Protein AF-A0A2D4MNR5-F1 (afdb_monomer_lite)

pLDDT: mean 88.51, std 15.26, range [36.84, 98.12]

Foldseek 3Di:
DVVVVCVVPDDALLRQCVVCLPDLVSLLVSLLVLLVVLVVVPDDLVVVLVSLVSLLSSCVNVLLDPSSLLSSLSSLCSSQVRCVVVVHDCVSCVDPSNVVSLVSSCVSCVPPVSSVVSSVD

Secondary structure (DSSP, 8-state):
--HHHHTTT---HHHHHHH-TT-HHHHHHHHHHHHHHHHHT-S-HHHHHTTHHHHHHHHHHTTT-HHHHHHHHHHHHHHHHHHHHTT---GGGG-HHHHHHHHHHHHH-TT-HHHHHHHT-

Organism: NCBI:txid129469

Structure (mmCIF, N/CA/C/O backbone):
data_AF-A0A2D4MNR5-F1
#
_entry.id   AF-A0A2D4MNR5-F1
#
loop_
_atom_site.group_PDB
_atom_site.id
_atom_site.type_symbol
_atom_site.label_atom_id
_atom_site.label_alt_id
_atom_site.label_comp_id
_atom_site.label_asym_id
_atom_site.label_entity_id
_atom_site.label_seq_id
_atom_site.pdbx_PDB_ins_code
_atom_site.Cartn_x
_atom_site.Cartn_y
_atom_site.Cartn_z
_atom_site.occupancy
_atom_site.B_iso_or_equiv
_atom_site.auth_seq_id
_atom_site.auth_comp_id
_atom_site.auth_asym_id
_atom_site.auth_atom_id
_atom_site.pdbx_PDB_model_num
ATOM 1 N N . TRP A 1 1 ? 22.870 -0.134 3.139 1.00 43.19 1 TRP A N 1
ATOM 2 C CA . TRP A 1 1 ? 23.512 0.394 4.373 1.00 43.19 1 TRP A CA 1
ATOM 3 C C . TRP A 1 1 ? 23.322 1.901 4.576 1.00 43.19 1 TRP A C 1
ATOM 5 O O . TRP A 1 1 ? 23.216 2.307 5.727 1.00 43.19 1 TRP A O 1
ATOM 15 N N . MET A 1 2 ? 23.208 2.724 3.522 1.00 36.84 2 MET A N 1
ATOM 16 C CA . MET A 1 2 ? 22.883 4.159 3.653 1.00 36.84 2 MET A CA 1
ATOM 17 C C . MET A 1 2 ? 21.425 4.421 4.080 1.00 36.84 2 MET A C 1
ATOM 19 O O . MET A 1 2 ? 21.200 5.260 4.944 1.00 36.84 2 MET A O 1
ATOM 23 N N . ALA A 1 3 ? 20.461 3.618 3.612 1.00 40.91 3 ALA A N 1
ATOM 24 C CA . ALA A 1 3 ? 19.043 3.750 3.983 1.00 40.91 3 ALA A CA 1
ATOM 25 C C . ALA A 1 3 ? 18.764 3.595 5.496 1.00 40.91 3 ALA A C 1
ATOM 27 O O . ALA A 1 3 ? 17.896 4.257 6.053 1.00 40.91 3 ALA A O 1
ATOM 28 N N . ARG A 1 4 ? 19.563 2.782 6.208 1.00 43.16 4 ARG A N 1
ATOM 29 C CA . ARG A 1 4 ? 19.383 2.527 7.652 1.00 43.16 4 ARG A CA 1
ATOM 30 C C . ARG A 1 4 ? 19.753 3.708 8.556 1.00 43.16 4 ARG A C 1
ATOM 32 O O . ARG A 1 4 ? 19.272 3.757 9.681 1.00 43.16 4 ARG A O 1
ATOM 39 N N . LYS A 1 5 ? 20.620 4.626 8.106 1.00 37.56 5 LYS A N 1
ATOM 40 C CA . LYS A 1 5 ? 21.040 5.802 8.898 1.00 37.56 5 LYS A CA 1
ATOM 41 C C . LYS A 1 5 ? 20.166 7.034 8.659 1.00 37.56 5 LYS A C 1
ATOM 43 O O . LYS A 1 5 ? 20.125 7.904 9.519 1.00 37.56 5 LYS A O 1
ATOM 48 N N . VAL A 1 6 ? 19.464 7.093 7.529 1.00 42.75 6 VAL A N 1
ATOM 49 C CA . VAL A 1 6 ? 18.604 8.231 7.166 1.00 42.75 6 VAL A CA 1
ATOM 50 C C . VAL A 1 6 ? 17.245 8.160 7.880 1.00 42.75 6 VAL A C 1
ATOM 52 O O . VAL A 1 6 ? 16.668 9.193 8.198 1.00 42.75 6 VAL A O 1
ATOM 55 N N . ALA A 1 7 ? 16.807 6.964 8.288 1.00 42.81 7 ALA A N 1
ATOM 56 C CA . ALA A 1 7 ? 15.581 6.749 9.066 1.00 42.81 7 ALA A CA 1
ATOM 57 C C . ALA A 1 7 ? 15.568 7.388 10.476 1.00 42.81 7 ALA A C 1
ATOM 59 O O . ALA A 1 7 ? 14.544 7.348 11.146 1.00 42.81 7 ALA A O 1
ATOM 60 N N . PHE A 1 8 ? 16.685 7.956 10.955 1.00 42.38 8 PHE A N 1
ATOM 61 C CA . PHE A 1 8 ? 16.739 8.649 12.253 1.00 42.38 8 PHE A CA 1
ATOM 62 C C . PHE A 1 8 ? 16.410 10.151 12.157 1.00 42.38 8 PHE A C 1
ATOM 64 O O . PHE A 1 8 ? 16.259 10.801 13.187 1.00 42.38 8 PHE A O 1
ATOM 71 N N . TYR A 1 9 ? 16.307 10.702 10.940 1.00 40.09 9 TYR A N 1
ATOM 72 C CA . TYR A 1 9 ? 16.042 12.128 10.696 1.00 40.09 9 TYR A CA 1
ATOM 73 C C . TYR A 1 9 ? 14.762 12.404 9.894 1.00 40.09 9 TYR A C 1
ATOM 75 O O . TYR A 1 9 ? 14.431 13.568 9.696 1.00 40.09 9 TYR A O 1
ATOM 83 N N . PHE A 1 10 ? 14.028 11.367 9.484 1.00 41.19 10 PHE A N 1
ATOM 84 C CA . PHE A 1 10 ? 12.710 11.506 8.868 1.00 41.19 10 PHE A CA 1
ATOM 85 C C . PHE A 1 10 ? 11.627 11.052 9.855 1.00 41.19 10 PHE A C 1
ATOM 87 O O . PHE A 1 10 ? 11.581 9.893 10.268 1.00 41.19 10 PHE A O 1
ATOM 94 N N . GLU A 1 11 ? 10.820 12.019 10.299 1.00 61.16 11 GLU A N 1
ATOM 95 C CA . GLU A 1 11 ? 9.366 12.072 10.074 1.00 61.16 11 GLU A CA 1
ATOM 96 C C . GLU A 1 11 ? 8.782 10.798 9.394 1.00 61.16 11 GLU A C 1
ATOM 98 O O . GLU A 1 11 ? 9.357 10.269 8.451 1.00 61.16 11 GLU A O 1
ATOM 103 N N . SER A 1 12 ? 7.688 10.262 9.951 1.00 86.25 12 SER A N 1
ATOM 104 C CA . SER A 1 12 ? 6.976 8.988 9.697 1.00 86.25 12 SER A CA 1
ATOM 105 C C . SER A 1 12 ? 7.132 8.305 8.309 1.00 86.25 12 SER A C 1
ATOM 107 O O . SER A 1 12 ? 7.370 8.962 7.306 1.00 86.25 12 SER A O 1
ATOM 109 N N . PRO A 1 13 ? 6.897 6.977 8.165 1.00 88.06 13 PRO A N 1
ATOM 110 C CA . PRO A 1 13 ? 7.000 6.289 6.861 1.00 88.06 13 PRO A CA 1
ATOM 111 C C . PRO A 1 13 ? 6.224 6.958 5.711 1.00 88.06 13 PRO A C 1
ATOM 113 O O . PRO A 1 13 ? 6.667 6.914 4.564 1.00 88.06 13 PRO A O 1
ATOM 116 N N . ALA A 1 14 ? 5.102 7.608 6.038 1.00 89.94 14 ALA A N 1
ATOM 117 C CA . ALA A 1 14 ? 4.333 8.434 5.115 1.00 89.94 14 ALA A CA 1
ATOM 118 C C . ALA A 1 14 ? 5.108 9.689 4.664 1.00 89.94 14 ALA A C 1
ATOM 120 O O . ALA A 1 14 ? 5.206 9.971 3.475 1.00 89.94 14 ALA A O 1
ATOM 121 N N . GLU A 1 15 ? 5.709 10.433 5.591 1.00 90.81 15 GLU A N 1
ATOM 122 C CA . GLU A 1 15 ? 6.533 11.608 5.274 1.00 90.81 15 GLU A CA 1
ATOM 123 C C . GLU A 1 15 ? 7.786 11.225 4.474 1.00 90.81 15 GLU A C 1
ATOM 125 O O . GLU A 1 15 ? 8.160 11.927 3.530 1.00 90.81 15 GLU A O 1
ATOM 130 N N . PHE A 1 16 ? 8.388 10.068 4.770 1.00 91.19 16 PHE A N 1
ATOM 131 C CA . PHE A 1 16 ? 9.503 9.544 3.981 1.00 91.19 16 PHE A CA 1
ATOM 132 C C . PHE A 1 16 ? 9.099 9.259 2.526 1.00 91.19 16 PHE A C 1
ATOM 134 O O . PHE A 1 16 ? 9.770 9.739 1.616 1.00 91.19 16 PHE A O 1
ATOM 141 N N . MET A 1 17 ? 7.993 8.544 2.277 1.00 93.69 17 MET A N 1
ATOM 142 C CA . MET A 1 17 ? 7.576 8.254 0.895 1.00 93.69 17 MET A CA 1
ATOM 143 C C . MET A 1 17 ? 7.206 9.524 0.119 1.00 93.69 17 MET A C 1
ATOM 145 O O . MET A 1 17 ? 7.610 9.671 -1.033 1.00 93.69 17 MET A O 1
ATOM 149 N N . MET A 1 18 ? 6.532 10.483 0.766 1.00 92.31 18 MET A N 1
ATOM 150 C CA . MET A 1 18 ? 6.169 11.767 0.151 1.00 92.31 18 MET A CA 1
ATOM 151 C C . MET A 1 18 ? 7.394 12.628 -0.186 1.00 92.31 18 MET A C 1
ATOM 153 O O . MET A 1 18 ? 7.355 13.422 -1.122 1.00 92.31 18 MET A O 1
ATOM 157 N N . SER A 1 19 ? 8.502 12.456 0.540 1.00 94.75 19 SER A N 1
ATOM 158 C CA . SER A 1 19 ? 9.761 13.165 0.271 1.00 94.75 19 SER A CA 1
ATOM 159 C C . SER A 1 19 ? 10.542 12.587 -0.915 1.00 94.75 19 SER A C 1
ATOM 161 O O . SER A 1 19 ? 11.383 13.279 -1.491 1.00 94.75 19 SER A O 1
ATOM 163 N N . TYR A 1 20 ? 10.281 11.331 -1.289 1.00 94.69 20 TYR A N 1
ATOM 164 C CA . TYR A 1 20 ? 11.021 10.604 -2.324 1.00 94.69 20 TYR A CA 1
ATOM 165 C C . TYR A 1 20 ? 10.096 9.937 -3.359 1.00 94.69 20 TYR A C 1
ATOM 167 O O . TYR A 1 20 ? 10.244 8.740 -3.621 1.00 94.69 20 TYR A O 1
ATOM 175 N N . PRO A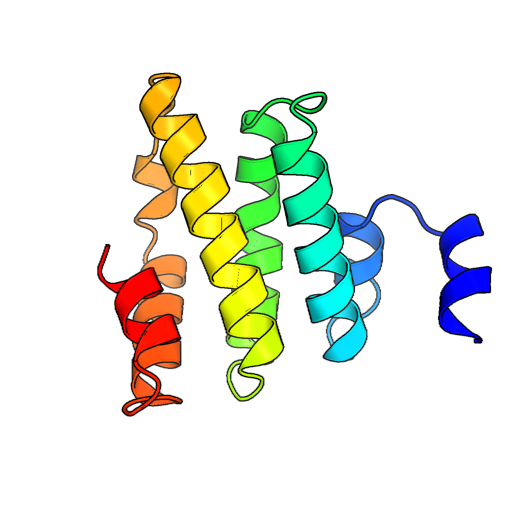 1 21 ? 9.168 10.681 -3.994 1.00 95.75 21 PRO A N 1
ATOM 176 C CA . PRO A 1 21 ? 8.142 10.101 -4.865 1.00 95.75 21 PRO A CA 1
ATOM 177 C C . PRO A 1 21 ? 8.722 9.408 -6.104 1.00 95.75 21 PRO A C 1
ATOM 179 O O . PRO A 1 21 ? 8.098 8.510 -6.650 1.00 95.75 21 PRO A O 1
ATOM 182 N N . GLU A 1 22 ? 9.916 9.801 -6.554 1.00 97.12 22 GLU A N 1
ATOM 183 C CA . GLU A 1 22 ? 10.591 9.207 -7.721 1.00 97.12 22 GLU A CA 1
ATOM 184 C C . GLU A 1 22 ? 11.369 7.923 -7.402 1.00 97.12 22 GLU A C 1
ATOM 186 O O . GLU A 1 22 ? 11.879 7.274 -8.310 1.00 97.12 22 GLU A O 1
ATOM 191 N N . VAL A 1 23 ? 11.530 7.572 -6.124 1.00 96.75 23 VAL A N 1
ATOM 192 C CA . VAL A 1 23 ? 12.378 6.448 -5.715 1.00 96.75 23 VAL A CA 1
ATOM 193 C C . VAL A 1 23 ? 11.493 5.253 -5.387 1.00 96.75 23 VAL A C 1
ATOM 195 O O . VAL A 1 23 ? 10.948 5.181 -4.289 1.00 96.75 23 VAL A O 1
ATOM 198 N N . GLU A 1 24 ? 11.388 4.311 -6.322 1.00 96.88 24 GLU A N 1
ATOM 199 C CA . GLU A 1 24 ? 10.601 3.074 -6.188 1.00 96.88 24 GLU A CA 1
ATOM 200 C C . GLU A 1 24 ? 10.875 2.348 -4.857 1.00 96.88 24 GLU A C 1
ATOM 202 O O . GLU A 1 24 ? 9.963 2.161 -4.055 1.00 96.88 24 GLU A O 1
ATOM 207 N N . GLU A 1 25 ? 12.147 2.055 -4.548 1.00 95.62 25 GLU A N 1
ATOM 208 C CA . GLU A 1 25 ? 12.544 1.379 -3.297 1.00 95.62 25 GLU A CA 1
ATOM 209 C C . GLU A 1 25 ? 12.087 2.158 -2.047 1.00 95.62 25 GLU A C 1
ATOM 211 O O . GLU A 1 25 ? 11.767 1.566 -1.014 1.00 95.62 25 GLU A O 1
ATOM 216 N N . ALA A 1 26 ? 12.033 3.494 -2.116 1.00 95.56 26 ALA A N 1
ATOM 217 C CA . ALA A 1 26 ? 11.542 4.308 -1.008 1.00 95.56 26 ALA A CA 1
ATOM 218 C C . ALA A 1 26 ? 10.027 4.154 -0.827 1.00 95.56 26 ALA A C 1
ATOM 220 O O . ALA A 1 26 ? 9.569 4.083 0.313 1.00 95.56 26 ALA A O 1
ATOM 221 N N . GLN A 1 27 ? 9.269 4.067 -1.925 1.00 97.56 27 GLN A N 1
ATOM 222 C CA . GLN A 1 27 ? 7.826 3.825 -1.887 1.00 97.56 27 GLN A CA 1
ATOM 223 C C . GLN A 1 27 ? 7.528 2.436 -1.317 1.00 97.56 27 GLN A C 1
ATOM 225 O O . GLN A 1 27 ? 6.836 2.330 -0.304 1.00 97.56 27 GLN A O 1
ATOM 230 N N . GLU A 1 28 ? 8.125 1.390 -1.894 1.00 97.81 28 GLU A N 1
ATOM 231 C CA . GLU A 1 28 ? 7.958 -0.004 -1.467 1.00 97.81 28 GLU A CA 1
ATOM 232 C C . GLU A 1 28 ? 8.239 -0.162 0.037 1.00 97.81 28 GLU A C 1
ATOM 234 O O . GLU A 1 28 ? 7.375 -0.591 0.808 1.00 97.81 28 GLU A O 1
ATOM 239 N N . LYS A 1 29 ? 9.425 0.263 0.495 1.00 96.56 29 LYS A N 1
ATOM 240 C CA . LYS A 1 29 ? 9.854 0.087 1.892 1.00 96.56 29 LYS A CA 1
ATOM 241 C C . LYS A 1 29 ? 9.012 0.897 2.874 1.00 96.56 29 LYS A C 1
ATOM 243 O O . LYS A 1 29 ? 8.790 0.455 4.007 1.00 96.56 29 LYS A O 1
ATOM 248 N N . SER A 1 30 ? 8.520 2.065 2.466 1.00 96.56 30 SER A N 1
ATOM 249 C CA . SER A 1 30 ? 7.569 2.827 3.274 1.00 96.56 30 SER A CA 1
ATOM 250 C C . SER A 1 30 ? 6.226 2.120 3.392 1.00 96.56 30 SER A C 1
ATOM 252 O O . SER A 1 30 ? 5.711 2.002 4.506 1.00 96.56 30 SER A O 1
ATOM 254 N N . ILE A 1 31 ? 5.682 1.598 2.291 1.00 98.00 31 ILE A N 1
ATOM 255 C CA . ILE A 1 31 ? 4.406 0.875 2.286 1.00 98.00 31 ILE A CA 1
ATOM 256 C C . ILE A 1 31 ? 4.509 -0.415 3.119 1.00 98.00 31 ILE A C 1
ATOM 258 O O . ILE A 1 31 ? 3.633 -0.687 3.943 1.00 98.00 31 ILE A O 1
ATOM 262 N N . GLU A 1 32 ? 5.605 -1.173 3.020 1.00 97.62 32 GLU A N 1
ATOM 263 C CA . GLU A 1 32 ? 5.876 -2.328 3.896 1.00 97.62 32 GLU A CA 1
ATOM 264 C C . GLU A 1 32 ? 5.902 -1.936 5.383 1.00 97.62 32 GLU A C 1
ATOM 266 O O . GLU A 1 32 ? 5.379 -2.647 6.259 1.00 97.62 32 GLU A O 1
ATOM 271 N N . ARG A 1 33 ? 6.490 -0.775 5.701 1.00 95.94 33 ARG A N 1
ATOM 272 C CA . ARG A 1 33 ? 6.517 -0.278 7.078 1.00 95.94 33 ARG A CA 1
ATOM 273 C C . ARG A 1 33 ? 5.130 0.156 7.547 1.00 95.94 33 ARG A C 1
ATOM 275 O O . ARG A 1 33 ? 4.790 -0.123 8.699 1.00 95.94 33 ARG A O 1
ATOM 282 N N . LEU A 1 34 ? 4.322 0.776 6.687 1.00 96.31 34 LEU A N 1
ATOM 283 C CA . LEU A 1 34 ? 2.921 1.101 6.971 1.00 96.31 34 LEU A CA 1
ATOM 284 C C . LEU A 1 34 ? 2.090 -0.168 7.212 1.00 96.31 34 LEU A C 1
ATOM 286 O O . LEU A 1 34 ? 1.375 -0.230 8.211 1.00 96.31 34 LEU A O 1
ATOM 290 N N . ASN A 1 35 ? 2.260 -1.211 6.393 1.00 97.00 35 ASN A N 1
ATOM 291 C CA . ASN A 1 35 ? 1.657 -2.534 6.603 1.00 97.00 35 ASN A CA 1
ATOM 292 C C . ASN A 1 35 ? 1.998 -3.102 7.986 1.00 97.00 35 ASN A C 1
ATOM 294 O O . ASN A 1 35 ? 1.123 -3.541 8.737 1.00 97.00 35 ASN A O 1
ATOM 298 N N . SER A 1 36 ? 3.279 -3.046 8.356 1.00 95.88 36 SER A N 1
ATOM 299 C CA . SER A 1 36 ? 3.735 -3.489 9.675 1.00 95.88 36 SER A CA 1
ATOM 300 C C . SER A 1 36 ? 3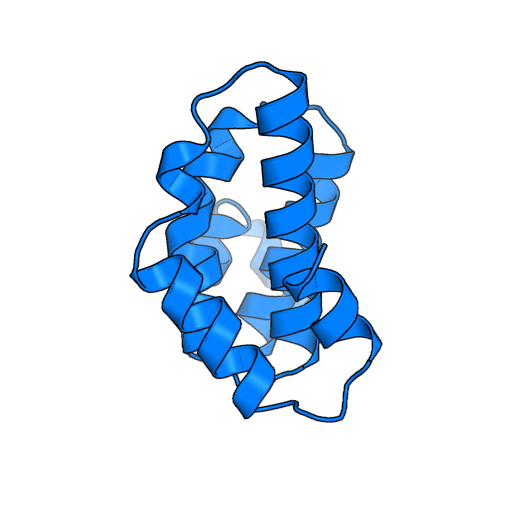.050 -2.706 10.800 1.00 95.88 36 SER A C 1
ATOM 302 O O . SER A 1 36 ? 2.535 -3.307 11.740 1.00 95.88 36 SER A O 1
ATOM 304 N N . LEU A 1 37 ? 2.984 -1.374 10.691 1.00 94.62 37 LEU A N 1
ATOM 305 C CA . LEU A 1 37 ? 2.335 -0.511 11.683 1.00 94.62 37 LEU A CA 1
ATOM 306 C C . LEU A 1 37 ? 0.825 -0.765 11.797 1.00 94.62 37 LEU A C 1
ATOM 308 O O . LEU A 1 37 ? 0.287 -0.755 12.907 1.00 94.62 37 LEU A O 1
ATOM 312 N N . LEU A 1 38 ? 0.145 -1.021 10.677 1.00 95.31 38 LEU A N 1
ATOM 313 C CA . LEU A 1 38 ? -1.269 -1.393 10.660 1.00 95.31 38 LEU A CA 1
ATOM 314 C C . LEU A 1 38 ? -1.490 -2.708 11.420 1.00 95.31 38 LEU A C 1
ATOM 316 O O . LEU A 1 38 ? -2.430 -2.831 12.210 1.00 95.31 38 LEU A O 1
ATOM 320 N N . ASN A 1 39 ? -0.589 -3.673 11.224 1.00 94.44 39 ASN A N 1
ATOM 321 C CA . ASN A 1 39 ? -0.637 -4.979 11.875 1.00 94.44 39 ASN A CA 1
ATOM 322 C C . ASN A 1 39 ? -0.277 -4.944 13.361 1.00 94.44 39 ASN A C 1
ATOM 324 O O . ASN A 1 39 ? -0.857 -5.708 14.131 1.00 94.44 39 ASN A O 1
ATOM 328 N N . GLU A 1 40 ? 0.580 -4.016 13.793 1.00 94.31 40 GLU A N 1
ATOM 329 C CA . GLU A 1 40 ? 0.836 -3.767 15.216 1.00 94.31 40 GLU A CA 1
ATOM 330 C C . GLU A 1 40 ? -0.426 -3.304 15.973 1.00 94.31 40 GLU A C 1
ATOM 332 O O . GLU A 1 40 ? -0.489 -3.446 17.194 1.00 94.31 40 GLU A O 1
ATOM 337 N N . GLY A 1 41 ? -1.424 -2.734 15.283 1.00 89.00 41 GLY A N 1
ATOM 338 C CA . GLY A 1 41 ? -2.723 -2.366 15.862 1.00 89.00 41 GLY A CA 1
ATOM 339 C C . GLY A 1 41 ? -2.687 -1.215 16.875 1.00 89.00 41 GLY A C 1
ATOM 340 O O . GLY A 1 41 ? -3.699 -0.925 17.509 1.00 89.00 41 GLY A O 1
ATOM 341 N N . LYS A 1 42 ? -1.537 -0.550 17.036 1.00 88.62 42 LYS A N 1
ATOM 342 C CA . LYS A 1 42 ? -1.354 0.591 17.953 1.00 88.62 42 LYS A CA 1
ATOM 343 C C . LYS A 1 42 ? -1.889 1.904 17.384 1.00 88.62 42 LYS A C 1
ATOM 345 O O . LYS A 1 42 ? -2.214 2.812 18.142 1.00 88.62 42 LYS A O 1
ATOM 350 N N . ILE A 1 43 ? -1.945 2.009 16.058 1.00 89.06 43 ILE A N 1
ATOM 351 C CA . ILE A 1 43 ? -2.445 3.175 15.330 1.00 89.06 43 ILE A CA 1
ATOM 352 C C . ILE A 1 43 ? -3.842 2.834 14.807 1.00 89.06 43 ILE A C 1
ATOM 354 O O . ILE A 1 43 ? -4.062 1.761 14.246 1.00 89.06 43 ILE A O 1
ATOM 358 N N . GLY A 1 44 ? -4.803 3.737 15.004 1.00 90.44 44 GLY A N 1
ATOM 359 C CA . GLY A 1 44 ? -6.176 3.527 14.548 1.00 90.44 44 GLY A CA 1
ATOM 360 C C . GLY A 1 44 ? -6.281 3.513 13.021 1.00 90.44 44 GLY A C 1
ATOM 361 O O . GLY A 1 44 ? -5.651 4.327 12.351 1.00 90.44 44 GLY A O 1
ATOM 362 N N . VAL A 1 45 ? -7.144 2.648 12.474 1.00 93.44 45 VAL A N 1
ATOM 363 C CA . VAL A 1 45 ? -7.354 2.506 11.015 1.00 93.44 45 VAL A CA 1
ATOM 364 C C . VAL A 1 45 ? -7.722 3.831 10.334 1.00 93.44 45 VAL A C 1
ATOM 366 O O . VAL A 1 45 ? -7.342 4.061 9.194 1.00 93.44 45 VAL A O 1
ATOM 369 N N . LYS A 1 46 ? -8.376 4.755 11.055 1.00 91.56 46 LYS A N 1
ATOM 370 C CA . LYS A 1 46 ? -8.690 6.099 10.550 1.00 91.56 46 LYS A CA 1
ATOM 371 C C . LYS A 1 46 ? -7.455 6.867 10.089 1.00 91.56 46 LYS A C 1
ATOM 373 O O . LYS A 1 46 ? -7.557 7.593 9.116 1.00 91.56 46 LYS A O 1
ATOM 378 N N . VAL A 1 47 ? -6.306 6.714 10.749 1.00 91.06 47 VAL A N 1
ATOM 379 C CA . VAL A 1 47 ? -5.061 7.367 10.312 1.00 91.06 47 VAL A CA 1
ATOM 380 C C . VAL A 1 47 ? -4.635 6.817 8.955 1.00 91.06 47 VAL A C 1
ATOM 382 O O . VAL A 1 47 ? -4.315 7.587 8.064 1.00 91.06 47 VAL A O 1
ATOM 385 N N . PHE A 1 48 ? -4.717 5.500 8.771 1.00 92.94 48 PHE A N 1
ATOM 386 C CA . PHE A 1 48 ? -4.350 4.856 7.514 1.00 92.94 48 PHE A CA 1
ATOM 387 C C . PHE A 1 48 ? -5.301 5.182 6.362 1.00 92.94 48 PHE A C 1
ATOM 389 O O . PHE A 1 48 ? -4.842 5.265 5.232 1.00 92.94 48 PHE A O 1
ATOM 396 N N . LEU A 1 49 ? -6.587 5.437 6.631 1.00 91.38 49 LEU A N 1
ATOM 397 C CA . LEU A 1 49 ? -7.508 5.929 5.598 1.00 91.38 49 LEU A CA 1
ATOM 398 C C . LEU A 1 49 ? -7.027 7.255 4.981 1.00 91.38 49 LEU A C 1
ATOM 400 O O . LEU A 1 49 ? -7.172 7.441 3.784 1.00 91.38 49 LEU A O 1
ATOM 404 N N . HIS A 1 50 ? -6.386 8.139 5.759 1.00 89.12 50 HIS A N 1
ATOM 405 C CA . HIS A 1 50 ? -5.800 9.383 5.229 1.00 89.12 50 HIS A CA 1
ATOM 406 C C . HIS A 1 50 ? -4.494 9.155 4.452 1.00 89.12 50 HIS A C 1
ATOM 408 O O . HIS A 1 50 ? -3.998 10.072 3.809 1.00 89.12 50 HIS A O 1
ATOM 414 N N . LEU A 1 51 ? -3.909 7.958 4.544 1.00 90.69 51 LEU A N 1
ATOM 415 C CA . LEU A 1 51 ? -2.691 7.582 3.827 1.00 90.69 51 LEU A CA 1
ATOM 416 C C . LEU A 1 51 ? -2.992 6.831 2.528 1.00 90.69 51 LEU A C 1
ATOM 418 O O . LEU A 1 51 ? -2.061 6.402 1.859 1.00 90.69 51 LEU A O 1
ATOM 422 N N . MET A 1 52 ? -4.262 6.647 2.167 1.00 90.94 52 MET A N 1
ATOM 423 C CA . MET A 1 52 ? -4.612 5.933 0.944 1.00 90.94 52 MET A CA 1
ATOM 424 C C . MET A 1 52 ? -4.193 6.685 -0.308 1.00 90.94 52 MET A C 1
ATOM 426 O O . MET A 1 52 ? -3.497 6.103 -1.130 1.00 90.94 52 MET A O 1
ATOM 430 N N . ASP A 1 53 ? -4.536 7.966 -0.415 1.00 90.81 53 ASP A N 1
ATOM 431 C CA . ASP A 1 53 ? -4.193 8.790 -1.577 1.00 90.81 53 ASP A CA 1
ATOM 432 C C . ASP A 1 53 ? -2.683 8.771 -1.888 1.00 90.81 53 ASP A C 1
ATOM 434 O O . ASP A 1 53 ? -2.328 8.407 -3.009 1.00 90.81 53 ASP A O 1
ATOM 438 N N . PRO A 1 54 ? -1.759 9.031 -0.933 1.00 92.88 54 PRO A N 1
ATOM 439 C CA . PRO A 1 54 ? -0.327 8.964 -1.234 1.00 92.88 54 PRO A CA 1
ATOM 440 C C . PRO A 1 54 ? 0.159 7.546 -1.573 1.00 92.88 54 PRO A C 1
ATOM 442 O O . PRO A 1 54 ? 1.114 7.391 -2.332 1.00 92.88 54 PRO A O 1
ATOM 445 N N . VAL A 1 55 ? -0.483 6.496 -1.049 1.00 95.31 55 VAL A N 1
ATOM 446 C CA . VAL A 1 55 ? -0.166 5.105 -1.419 1.00 95.31 55 VAL A CA 1
ATOM 447 C C . VAL A 1 55 ? -0.619 4.808 -2.846 1.00 95.31 55 VAL A C 1
ATOM 449 O O . VAL A 1 55 ? 0.130 4.207 -3.610 1.00 95.31 55 VAL A O 1
ATOM 452 N N . ILE A 1 56 ? -1.807 5.262 -3.233 1.00 95.06 56 ILE A N 1
ATOM 453 C CA . ILE A 1 56 ? -2.357 5.075 -4.578 1.00 95.06 56 ILE A CA 1
ATOM 454 C C . ILE A 1 56 ? -1.573 5.895 -5.603 1.00 95.06 56 ILE A C 1
ATOM 456 O O . ILE A 1 56 ? -1.293 5.404 -6.696 1.00 95.06 56 ILE A O 1
ATOM 460 N N . GLU A 1 57 ? -1.144 7.107 -5.250 1.00 95.00 57 GLU A N 1
ATOM 461 C CA . GLU A 1 57 ? -0.236 7.904 -6.077 1.00 95.00 57 GLU A CA 1
ATOM 462 C C . GLU A 1 57 ? 1.092 7.167 -6.304 1.00 95.00 57 GLU A C 1
ATOM 464 O O . GLU A 1 57 ? 1.543 7.050 -7.445 1.00 95.00 57 GLU A O 1
ATOM 469 N N . ALA A 1 58 ? 1.679 6.597 -5.246 1.00 96.62 58 ALA A N 1
ATOM 470 C CA . ALA A 1 58 ? 2.898 5.801 -5.350 1.00 96.62 58 ALA A CA 1
ATOM 471 C C . ALA A 1 58 ? 2.718 4.571 -6.255 1.00 96.62 58 ALA A C 1
ATOM 473 O O . ALA A 1 58 ? 3.556 4.318 -7.120 1.00 96.62 58 ALA A O 1
ATOM 474 N N . MET A 1 59 ? 1.608 3.843 -6.104 1.00 97.00 59 MET A N 1
ATOM 475 C CA . MET A 1 59 ? 1.280 2.677 -6.931 1.00 97.00 59 MET A CA 1
ATOM 476 C C . MET A 1 59 ? 1.074 3.043 -8.401 1.00 97.00 59 MET A C 1
ATOM 478 O O . MET A 1 59 ? 1.591 2.362 -9.278 1.00 97.00 59 MET A O 1
ATOM 482 N N . ASN A 1 60 ? 0.360 4.133 -8.688 1.00 95.88 60 ASN A N 1
ATOM 483 C CA . ASN A 1 60 ? 0.167 4.602 -10.060 1.00 95.88 60 ASN A CA 1
ATOM 484 C C . ASN A 1 60 ? 1.486 5.035 -10.705 1.00 95.88 60 ASN A C 1
ATOM 486 O O . ASN A 1 60 ? 1.711 4.790 -11.891 1.00 95.88 60 ASN A O 1
ATOM 490 N N . LYS A 1 61 ? 2.350 5.694 -9.930 1.00 96.50 61 LYS A N 1
ATOM 491 C CA . LYS A 1 61 ? 3.635 6.200 -10.405 1.00 96.50 61 LYS A CA 1
ATOM 492 C C . LYS A 1 61 ? 4.636 5.091 -10.709 1.00 96.50 61 LYS A C 1
ATOM 494 O O . LYS A 1 61 ? 5.332 5.181 -11.714 1.00 96.50 61 LYS A O 1
ATOM 499 N N . HIS A 1 62 ? 4.665 4.061 -9.869 1.00 96.81 62 HIS A N 1
ATOM 500 C CA . HIS A 1 62 ? 5.544 2.896 -9.988 1.00 96.81 62 HIS A CA 1
ATOM 501 C C . HIS A 1 62 ? 4.740 1.647 -10.368 1.00 96.81 62 HIS A C 1
ATOM 503 O O . HIS A 1 62 ? 4.929 0.573 -9.807 1.00 96.81 62 HIS A O 1
ATOM 509 N N . ASN A 1 63 ? 3.790 1.785 -11.299 1.00 96.44 63 ASN A N 1
ATOM 510 C CA . ASN A 1 63 ? 2.872 0.702 -11.676 1.00 96.44 63 ASN A CA 1
ATOM 511 C C . ASN A 1 63 ? 3.568 -0.453 -12.424 1.00 96.44 63 ASN A C 1
ATOM 513 O O . ASN A 1 63 ? 2.991 -1.518 -12.619 1.00 96.44 63 ASN A O 1
ATOM 517 N N . ASP A 1 64 ? 4.801 -0.255 -12.875 1.00 95.31 64 ASP A N 1
ATOM 518 C CA . ASP A 1 64 ? 5.684 -1.285 -13.417 1.00 95.31 64 ASP A CA 1
ATOM 519 C C . ASP A 1 64 ? 6.410 -2.095 -12.327 1.00 95.31 64 ASP A C 1
ATOM 521 O O . ASP A 1 64 ? 6.839 -3.216 -12.599 1.00 95.31 64 ASP A O 1
ATOM 525 N N . SER A 1 65 ? 6.476 -1.583 -11.094 1.00 97.06 65 SER A N 1
ATOM 526 C CA . SER A 1 65 ? 7.042 -2.270 -9.929 1.00 97.06 65 SER A CA 1
ATOM 527 C C . SER A 1 65 ? 6.010 -3.191 -9.287 1.00 97.06 65 SER A C 1
ATOM 529 O O . SER A 1 65 ? 5.088 -2.760 -8.587 1.00 97.06 65 SER A O 1
ATOM 531 N N . LEU A 1 66 ? 6.172 -4.494 -9.506 1.00 97.00 66 LEU A N 1
ATOM 532 C CA . LEU A 1 66 ? 5.300 -5.503 -8.917 1.00 97.00 66 LEU A CA 1
ATOM 533 C C . LEU A 1 66 ? 5.381 -5.489 -7.382 1.00 97.00 66 LEU A C 1
ATOM 535 O O . LEU A 1 66 ? 4.361 -5.614 -6.707 1.00 97.00 66 LEU A O 1
ATOM 539 N N . GLU A 1 67 ? 6.573 -5.292 -6.827 1.00 97.06 67 GLU A N 1
ATOM 540 C CA . GLU A 1 67 ? 6.836 -5.206 -5.394 1.00 97.06 67 GLU A CA 1
ATOM 541 C C . GLU A 1 67 ? 6.073 -4.039 -4.757 1.00 97.06 67 GLU A C 1
ATOM 543 O O . GLU A 1 67 ? 5.401 -4.217 -3.7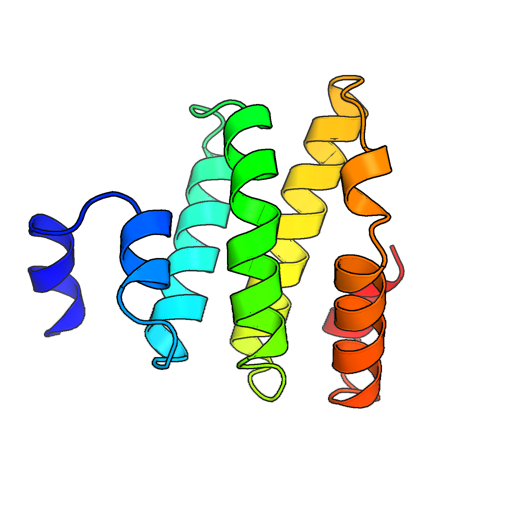34 1.00 97.06 67 GLU A O 1
ATOM 548 N N . THR A 1 68 ? 6.097 -2.865 -5.400 1.00 97.75 68 THR A N 1
ATOM 549 C CA . THR A 1 68 ? 5.333 -1.694 -4.948 1.00 97.75 68 THR A CA 1
ATOM 550 C C . THR A 1 68 ? 3.832 -1.970 -4.981 1.00 97.75 68 THR A C 1
ATOM 552 O O . THR A 1 68 ? 3.125 -1.649 -4.022 1.00 97.75 68 THR A O 1
ATOM 555 N N . LEU A 1 69 ? 3.336 -2.610 -6.045 1.00 97.81 69 LEU A N 1
ATOM 556 C CA . LEU A 1 69 ? 1.920 -2.951 -6.170 1.00 97.81 69 LEU A CA 1
ATOM 557 C C . LEU A 1 69 ? 1.466 -3.982 -5.133 1.00 97.81 69 LEU A C 1
ATOM 559 O O . LEU A 1 69 ? 0.429 -3.780 -4.506 1.00 97.81 69 LEU A O 1
ATOM 563 N N . LEU A 1 70 ? 2.227 -5.055 -4.904 1.00 98.12 70 LEU A N 1
ATOM 564 C CA . LEU A 1 70 ? 1.894 -6.076 -3.902 1.00 98.12 70 LEU A CA 1
ATOM 565 C C . LEU A 1 70 ? 1.880 -5.487 -2.488 1.00 98.12 70 LEU A C 1
ATOM 567 O O . LEU A 1 70 ? 0.931 -5.706 -1.729 1.00 98.12 70 LEU A O 1
ATOM 571 N N . ALA A 1 71 ? 2.890 -4.683 -2.140 1.00 97.94 71 ALA A N 1
ATOM 572 C CA . ALA A 1 71 ? 2.918 -3.979 -0.863 1.00 97.94 71 ALA A CA 1
ATOM 573 C C . ALA A 1 71 ? 1.714 -3.028 -0.728 1.00 97.94 71 ALA A C 1
ATOM 575 O O . ALA A 1 71 ? 1.059 -2.997 0.322 1.00 97.94 71 ALA A O 1
ATOM 576 N N . GLY A 1 72 ? 1.408 -2.290 -1.799 1.00 97.06 72 GLY A N 1
ATOM 577 C CA . GLY A 1 72 ? 0.300 -1.344 -1.893 1.00 97.06 72 GLY A CA 1
ATOM 578 C C . GLY A 1 72 ? -1.059 -2.007 -1.702 1.00 97.06 72 GLY A C 1
ATOM 579 O O . GLY A 1 72 ? -1.779 -1.670 -0.762 1.00 97.06 72 GLY A O 1
ATOM 580 N N . PHE A 1 73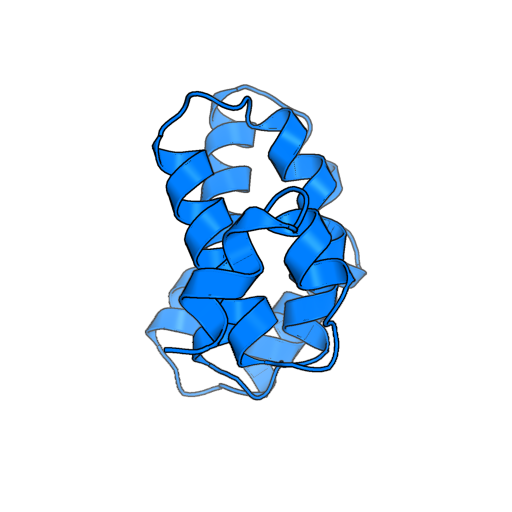 ? -1.396 -3.009 -2.516 1.00 96.75 73 PHE A N 1
ATOM 581 C CA . PHE A 1 73 ? -2.674 -3.716 -2.406 1.00 96.75 73 PHE A CA 1
ATOM 582 C C . PHE A 1 73 ? -2.817 -4.476 -1.089 1.00 96.75 73 PHE A C 1
ATOM 584 O O . PHE A 1 73 ? -3.902 -4.454 -0.508 1.00 96.75 73 PHE A O 1
ATOM 591 N N . SER A 1 74 ? -1.740 -5.056 -0.549 1.00 97.19 74 SER A N 1
ATOM 592 C CA . SER A 1 74 ? -1.762 -5.627 0.805 1.00 97.19 74 SER A CA 1
ATOM 593 C C . SER A 1 74 ? -2.183 -4.586 1.850 1.00 97.19 74 SER A C 1
ATOM 595 O O . SER A 1 74 ? -3.008 -4.877 2.723 1.00 97.19 74 SER A O 1
ATOM 597 N N . LEU A 1 75 ? -1.653 -3.361 1.760 1.00 96.56 75 LEU A N 1
ATOM 598 C CA . LEU A 1 75 ? -2.014 -2.280 2.677 1.00 96.56 75 LEU A CA 1
ATOM 599 C C . LEU A 1 75 ? -3.467 -1.850 2.483 1.00 96.56 75 LEU A C 1
ATOM 601 O O . LEU A 1 75 ? -4.208 -1.768 3.463 1.00 96.56 75 LEU A O 1
ATOM 605 N N . LEU A 1 76 ? -3.893 -1.629 1.237 1.00 94.62 76 LEU A N 1
ATOM 606 C CA . LEU A 1 76 ? -5.264 -1.233 0.908 1.00 94.62 76 LEU A CA 1
ATOM 607 C C . LEU A 1 76 ? -6.288 -2.264 1.399 1.00 94.62 76 LEU A C 1
ATOM 609 O O . LEU A 1 76 ? -7.265 -1.888 2.052 1.00 94.62 76 LEU A O 1
ATOM 613 N N . LEU A 1 77 ? -6.043 -3.559 1.184 1.00 94.19 77 LEU A N 1
ATOM 614 C CA . LEU A 1 77 ? -6.884 -4.642 1.704 1.00 94.19 77 LEU A CA 1
ATOM 615 C C . LEU A 1 77 ? -6.918 -4.645 3.235 1.00 94.19 77 LEU A C 1
ATOM 617 O O . LEU A 1 77 ? -7.990 -4.749 3.836 1.00 94.19 77 LEU A O 1
ATOM 621 N N . GLY A 1 78 ? -5.763 -4.480 3.885 1.00 95.06 78 GLY A N 1
ATOM 622 C CA . GLY A 1 78 ? -5.673 -4.419 5.342 1.00 95.06 78 GLY A CA 1
ATOM 623 C C . GLY A 1 78 ? -6.453 -3.243 5.939 1.00 95.06 78 GLY A C 1
ATOM 624 O O . GLY A 1 78 ? -7.137 -3.401 6.957 1.00 95.06 78 GLY A O 1
ATOM 625 N N . ILE A 1 79 ? -6.362 -2.065 5.316 1.00 94.00 79 ILE A N 1
ATOM 626 C CA . ILE A 1 79 ? -7.100 -0.862 5.717 1.00 94.00 79 ILE A CA 1
ATOM 627 C C . ILE A 1 79 ? -8.596 -1.098 5.534 1.00 94.00 79 ILE A C 1
ATOM 629 O O . ILE A 1 79 ? -9.364 -0.924 6.483 1.00 94.00 79 ILE A O 1
ATOM 633 N N . THR A 1 80 ? -8.993 -1.552 4.346 1.00 92.06 80 THR A N 1
ATOM 634 C CA . THR A 1 80 ? -10.389 -1.793 3.970 1.00 92.06 80 THR A CA 1
ATOM 635 C C . THR A 1 80 ? -11.039 -2.813 4.893 1.00 92.06 80 THR A C 1
ATOM 637 O O . THR A 1 80 ? -12.067 -2.524 5.503 1.00 92.06 80 THR A O 1
ATOM 640 N N . GLY A 1 81 ? -10.405 -3.971 5.098 1.00 93.06 81 GLY A N 1
ATOM 641 C CA . GLY A 1 81 ? -10.927 -5.024 5.969 1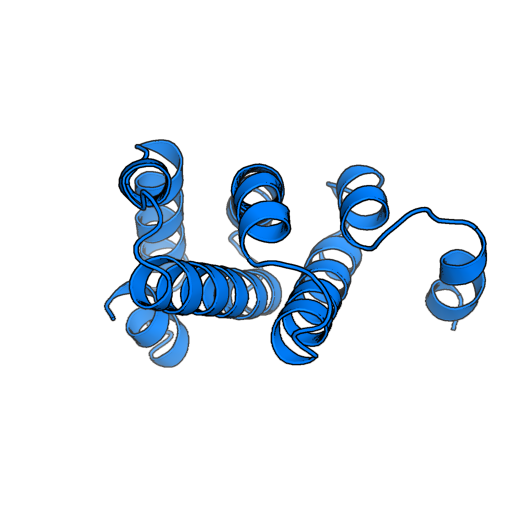.00 93.06 81 GLY A CA 1
ATOM 642 C C . GLY A 1 81 ? -11.138 -4.549 7.409 1.00 93.06 81 GLY A C 1
ATOM 643 O O . GLY A 1 81 ? -12.167 -4.839 8.022 1.00 93.06 81 GLY A O 1
ATOM 644 N N . ARG A 1 82 ? -10.210 -3.747 7.951 1.00 94.62 82 ARG A N 1
ATOM 645 C CA . ARG A 1 82 ? -10.355 -3.160 9.294 1.00 94.62 82 ARG A CA 1
ATOM 646 C C . ARG A 1 82 ? -11.411 -2.058 9.340 1.00 94.62 82 ARG A C 1
ATOM 648 O O . ARG A 1 82 ? -12.118 -1.962 10.341 1.00 94.62 82 ARG A O 1
ATOM 655 N N . ALA A 1 83 ? -11.519 -1.236 8.299 1.00 93.19 83 ALA A N 1
ATOM 656 C CA . ALA A 1 83 ? -12.524 -0.183 8.209 1.00 93.19 83 ALA A CA 1
ATOM 657 C C . ALA A 1 83 ? -13.940 -0.774 8.166 1.00 93.19 83 ALA A C 1
ATOM 659 O O . ALA A 1 83 ? -14.794 -0.349 8.947 1.00 93.19 83 ALA A O 1
ATOM 660 N N . VAL A 1 84 ? -14.149 -1.818 7.354 1.00 92.56 84 VAL A N 1
ATOM 661 C CA . VAL A 1 84 ? -15.398 -2.593 7.301 1.00 92.56 84 VAL A CA 1
ATOM 662 C C . VAL A 1 84 ? -15.710 -3.208 8.665 1.00 92.56 84 VAL A C 1
ATOM 664 O O . VAL A 1 84 ? -16.802 -3.005 9.192 1.00 92.56 84 VAL A O 1
ATOM 667 N N . ALA A 1 85 ? -14.743 -3.882 9.298 1.00 93.62 85 ALA A N 1
ATOM 668 C CA . ALA A 1 85 ? -14.936 -4.488 10.619 1.00 93.62 85 ALA A CA 1
ATOM 669 C C . ALA A 1 85 ? -15.294 -3.467 11.720 1.00 93.62 85 ALA A C 1
ATOM 671 O O . ALA A 1 85 ? -15.905 -3.827 12.726 1.00 93.62 85 ALA A O 1
ATOM 672 N N . GLN A 1 86 ? -14.921 -2.197 11.541 1.00 93.69 86 GLN A N 1
ATOM 673 C CA . GLN A 1 86 ? -15.208 -1.099 12.468 1.00 93.69 86 GLN A CA 1
ATOM 674 C C . GLN A 1 86 ? -16.423 -0.249 12.058 1.00 93.69 86 GLN A C 1
ATOM 676 O O . GLN A 1 86 ? -16.679 0.770 12.700 1.00 93.69 86 GLN A O 1
ATOM 681 N N . ASN A 1 87 ? -17.182 -0.654 11.032 1.00 91.94 87 ASN A N 1
ATOM 682 C CA . ASN A 1 87 ? -18.321 0.093 10.481 1.00 91.94 87 ASN A CA 1
ATOM 683 C C . ASN A 1 87 ? -17.969 1.546 10.105 1.00 91.94 87 ASN A C 1
ATOM 685 O O . ASN A 1 87 ? -18.756 2.469 10.327 1.00 91.94 87 ASN A O 1
ATOM 689 N N . LEU A 1 88 ? -16.760 1.770 9.585 1.00 91.19 88 LEU A N 1
ATOM 690 C CA . LEU A 1 88 ? -16.366 3.073 9.056 1.00 91.19 88 LEU A CA 1
ATOM 691 C C . LEU A 1 88 ? -16.929 3.265 7.646 1.00 91.19 88 LEU A C 1
ATOM 693 O O . LEU A 1 88 ? -17.167 2.291 6.935 1.00 91.19 88 LEU A O 1
ATOM 697 N N . ASN A 1 89 ? -17.127 4.523 7.236 1.00 83.88 89 ASN A N 1
ATOM 698 C CA . ASN A 1 89 ? -17.527 4.808 5.863 1.00 83.88 89 ASN A CA 1
ATOM 699 C C . ASN A 1 89 ? -16.388 4.416 4.909 1.00 83.88 89 ASN A C 1
ATOM 701 O O . ASN A 1 89 ? -15.314 5.013 4.950 1.00 83.88 89 ASN A O 1
ATOM 705 N N . VAL A 1 90 ? -16.650 3.412 4.077 1.00 79.75 90 VAL A N 1
ATOM 706 C CA . VAL A 1 90 ? -15.732 2.868 3.073 1.00 79.75 90 VAL A CA 1
ATOM 707 C C . VAL A 1 90 ? -16.070 3.326 1.651 1.00 79.75 90 VAL A C 1
ATOM 709 O O . VAL A 1 90 ? -15.405 2.917 0.709 1.00 79.75 90 VAL A O 1
ATOM 712 N N . GLU A 1 91 ? -17.058 4.206 1.463 1.00 81.25 91 GLU A N 1
ATOM 713 C CA . GLU A 1 91 ? -17.352 4.792 0.144 1.00 81.25 91 GLU A CA 1
ATOM 714 C C . GLU A 1 91 ? -16.163 5.584 -0.408 1.00 81.25 91 GLU A C 1
ATOM 716 O O . GLU A 1 91 ? -15.950 5.602 -1.615 1.00 81.25 91 GLU A O 1
ATOM 721 N N . ILE A 1 92 ? -15.332 6.148 0.477 1.00 73.69 92 ILE A N 1
ATOM 722 C CA . ILE A 1 92 ? -14.072 6.816 0.114 1.00 73.69 92 ILE A CA 1
ATOM 723 C C . ILE A 1 92 ? -13.091 5.890 -0.622 1.00 73.69 92 ILE A C 1
ATOM 725 O O . ILE A 1 92 ? -12.188 6.359 -1.302 1.00 73.69 92 ILE A O 1
ATOM 729 N N . LEU A 1 93 ? -13.264 4.571 -0.498 1.00 73.50 93 LEU A N 1
ATOM 730 C CA . LEU A 1 93 ? -12.415 3.581 -1.155 1.00 73.50 93 LEU A CA 1
ATOM 731 C C . LEU A 1 93 ? -12.821 3.357 -2.616 1.00 73.50 93 LEU A C 1
ATOM 733 O O . LEU A 1 93 ? -11.989 2.927 -3.409 1.00 73.50 93 LEU A O 1
ATOM 737 N N . ALA A 1 94 ? -14.068 3.668 -2.978 1.00 81.56 94 ALA A N 1
ATOM 738 C CA . ALA A 1 94 ? -14.625 3.478 -4.317 1.00 81.56 94 ALA A CA 1
ATOM 739 C C . ALA A 1 94 ? -14.454 4.712 -5.225 1.00 81.56 94 ALA A C 1
ATOM 741 O O . ALA A 1 94 ? -15.187 4.862 -6.205 1.00 81.56 94 ALA A O 1
ATOM 742 N N . ASP A 1 95 ? -13.509 5.598 -4.898 1.00 86.62 95 ASP A N 1
ATOM 743 C CA . ASP A 1 95 ? -13.189 6.757 -5.726 1.00 86.62 95 ASP A CA 1
ATOM 744 C C . ASP A 1 95 ? -12.678 6.345 -7.123 1.00 86.62 95 ASP A C 1
ATOM 746 O O . ASP A 1 95 ? -12.093 5.271 -7.313 1.00 86.62 95 ASP A O 1
ATOM 750 N N . GLN A 1 96 ? -12.917 7.196 -8.127 1.00 86.19 96 GLN A N 1
ATOM 751 C CA . GLN A 1 96 ? -12.531 6.915 -9.510 1.00 86.19 96 GLN A CA 1
ATOM 752 C C . GLN A 1 96 ? -11.021 6.713 -9.675 1.00 86.19 96 GLN A C 1
ATOM 754 O O . GLN A 1 96 ? -10.618 5.881 -10.492 1.00 86.19 96 GLN A O 1
ATOM 759 N N . GLU A 1 97 ? -10.191 7.431 -8.918 1.00 85.06 97 GLU A N 1
ATOM 760 C CA . GLU A 1 97 ? -8.734 7.293 -8.979 1.00 85.06 97 GLU A CA 1
ATOM 761 C C . GLU A 1 97 ? -8.286 5.932 -8.434 1.00 85.06 97 GLU A C 1
ATOM 763 O O . GLU A 1 97 ? -7.456 5.258 -9.052 1.00 85.06 97 GLU A O 1
ATOM 768 N N . ASN A 1 98 ? -8.925 5.462 -7.360 1.00 87.56 98 ASN A N 1
ATOM 769 C CA . ASN A 1 98 ? -8.667 4.150 -6.763 1.00 87.56 98 ASN A CA 1
ATOM 770 C C . ASN A 1 98 ? -9.036 3.024 -7.738 1.00 87.56 98 ASN A C 1
ATOM 772 O O . ASN A 1 98 ? -8.252 2.102 -7.972 1.00 87.56 98 ASN A O 1
ATOM 776 N N . LEU A 1 99 ? -10.215 3.124 -8.363 1.00 89.88 99 LEU A N 1
ATOM 777 C CA . LEU A 1 99 ? -10.671 2.177 -9.385 1.00 89.88 99 LEU A CA 1
ATOM 778 C C . LEU A 1 99 ? -9.772 2.198 -10.625 1.00 89.88 99 LEU A C 1
ATOM 780 O O . LEU A 1 99 ? -9.490 1.149 -11.209 1.00 89.88 99 LEU A O 1
ATOM 784 N N . SER A 1 100 ? -9.295 3.378 -11.022 1.00 91.81 100 SER A N 1
ATOM 785 C CA . SER A 1 100 ? -8.348 3.516 -12.125 1.00 91.81 100 SER A CA 1
ATOM 786 C C . SER A 1 100 ? -7.009 2.849 -11.805 1.00 91.81 100 SER A C 1
ATOM 788 O O . SER A 1 100 ? -6.478 2.162 -12.675 1.00 91.81 100 SER A O 1
ATOM 790 N N . CYS A 1 101 ? -6.500 2.995 -10.576 1.00 93.06 101 CYS A N 1
ATOM 791 C CA . CYS A 1 101 ? -5.282 2.324 -10.115 1.00 93.06 101 CYS A CA 1
ATOM 792 C C . CYS A 1 101 ? -5.429 0.797 -10.153 1.00 93.06 101 CYS A C 1
ATOM 794 O O . CYS A 1 101 ? -4.571 0.104 -10.686 1.00 93.06 101 CYS A O 1
ATOM 796 N N . LEU A 1 102 ? -6.549 0.257 -9.658 1.00 93.25 102 LEU A N 1
ATOM 797 C CA . LEU A 1 102 ? -6.833 -1.184 -9.718 1.00 93.25 102 LEU A CA 1
ATOM 798 C C . LEU A 1 102 ? -6.779 -1.694 -11.170 1.00 93.25 102 LEU A C 1
ATOM 800 O O . LEU A 1 102 ? -6.078 -2.657 -11.485 1.00 93.25 102 LEU A O 1
ATOM 804 N N . LEU A 1 103 ? -7.476 -1.011 -12.083 1.00 94.38 103 LEU A N 1
ATOM 805 C CA . LEU A 1 103 ? -7.529 -1.394 -13.495 1.00 94.38 103 LEU A CA 1
ATOM 806 C C . LEU A 1 103 ? -6.185 -1.223 -14.218 1.00 94.38 103 LEU A C 1
ATOM 808 O O . LEU A 1 103 ? -5.862 -2.034 -15.091 1.00 94.38 103 LEU A O 1
ATOM 812 N N . SER A 1 104 ? -5.418 -0.173 -13.914 1.00 95.62 104 SER A N 1
ATOM 813 C CA . SER A 1 104 ? -4.104 0.061 -14.523 1.00 95.62 104 SER A CA 1
ATOM 814 C C . SER A 1 104 ? -3.093 -0.997 -14.079 1.00 95.62 104 SER A C 1
ATOM 816 O O . SER A 1 104 ? -2.345 -1.499 -14.921 1.00 95.62 104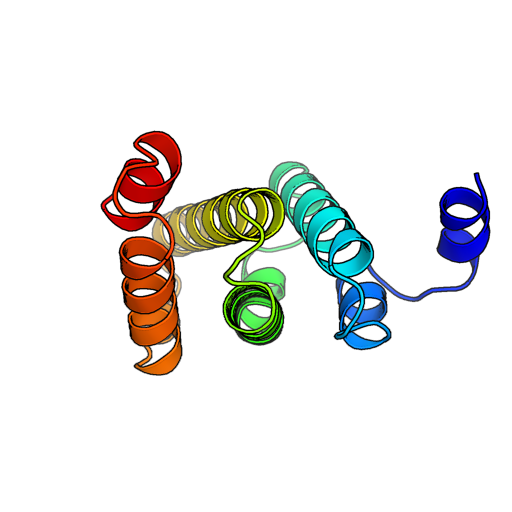 SER A O 1
ATOM 818 N N . SER A 1 105 ? -3.130 -1.412 -12.812 1.00 95.88 105 SER A N 1
ATOM 819 C CA . SER A 1 105 ? -2.289 -2.485 -12.281 1.00 95.88 105 SER A CA 1
ATOM 820 C C . SER A 1 105 ? -2.618 -3.845 -12.894 1.00 95.88 105 SER A C 1
ATOM 822 O O . SER A 1 105 ? -1.709 -4.535 -13.351 1.00 95.88 105 SER A O 1
ATOM 824 N N . MET A 1 106 ? -3.905 -4.202 -13.027 1.00 95.38 106 MET A N 1
ATOM 825 C CA . MET A 1 106 ? -4.309 -5.439 -13.721 1.00 95.38 106 MET A CA 1
ATOM 826 C C . MET A 1 106 ? -3.829 -5.478 -15.177 1.00 95.38 106 MET A C 1
ATOM 828 O O . MET A 1 106 ? -3.460 -6.532 -15.685 1.00 95.38 106 MET A O 1
ATOM 832 N N . ARG A 1 107 ? -3.851 -4.332 -15.871 1.00 95.38 107 ARG A N 1
ATOM 833 C CA . ARG A 1 107 ? -3.398 -4.239 -17.269 1.00 95.38 107 ARG A CA 1
ATOM 834 C C . ARG A 1 107 ? -1.882 -4.311 -17.406 1.00 95.38 107 ARG A C 1
ATOM 836 O O . ARG A 1 107 ? -1.413 -4.826 -18.415 1.00 95.38 107 ARG A O 1
ATOM 843 N N . ALA A 1 108 ? -1.142 -3.768 -16.441 1.00 95.62 108 ALA A N 1
ATOM 844 C CA . ALA A 1 108 ? 0.316 -3.821 -16.435 1.00 95.62 108 ALA A CA 1
ATOM 845 C C . ALA A 1 108 ? 0.839 -5.229 -16.115 1.00 95.62 108 ALA A C 1
ATOM 847 O O . ALA A 1 108 ? 1.849 -5.641 -16.679 1.00 95.62 108 ALA A O 1
ATOM 848 N N . HIS A 1 109 ? 0.112 -5.986 -15.286 1.00 95.81 109 HIS A N 1
ATOM 849 C CA . HIS A 1 109 ? 0.522 -7.308 -14.800 1.00 95.81 109 HIS A CA 1
ATOM 850 C C . HIS A 1 109 ? -0.576 -8.368 -15.019 1.00 95.81 109 HIS A C 1
ATOM 852 O O . HIS A 1 109 ? -1.079 -8.949 -14.054 1.00 95.81 109 HIS A O 1
ATOM 858 N N . PRO A 1 110 ? -0.970 -8.644 -16.278 1.00 94.25 110 PRO A N 1
ATOM 859 C CA . PRO A 1 110 ? -2.139 -9.471 -16.596 1.00 94.25 110 PRO A CA 1
ATOM 860 C C . PRO A 1 110 ? -1.982 -10.955 -16.242 1.00 94.25 110 PRO A C 1
ATOM 862 O O . PRO A 1 110 ? -2.983 -11.661 -16.174 1.00 94.25 110 PRO A O 1
ATOM 865 N N . ASP A 1 111 ? -0.753 -11.422 -16.016 1.00 95.75 111 ASP A N 1
ATOM 866 C CA . ASP A 1 111 ? -0.443 -12.826 -15.726 1.00 95.75 111 ASP A CA 1
ATOM 867 C C . ASP A 1 111 ? -0.002 -13.051 -14.265 1.00 95.75 111 ASP A C 1
ATOM 869 O O . ASP A 1 111 ? 0.356 -14.168 -13.887 1.00 95.75 111 ASP A O 1
ATOM 873 N N . HIS A 1 112 ? -0.013 -12.010 -13.419 1.00 96.94 112 HIS A N 1
ATOM 874 C CA . HIS A 1 112 ? 0.431 -12.126 -12.028 1.00 96.94 112 HIS A CA 1
ATOM 875 C C . HIS A 1 112 ? -0.719 -12.523 -11.089 1.00 96.94 112 HIS A C 1
ATOM 877 O O . HIS A 1 112 ? -1.405 -11.674 -10.517 1.00 96.94 112 HIS A O 1
ATOM 883 N N . GLU A 1 113 ? -0.918 -13.830 -10.912 1.00 96.06 113 GLU A N 1
ATOM 884 C CA . GLU A 1 113 ? -2.054 -14.411 -10.179 1.00 96.06 113 GLU A CA 1
ATOM 885 C C . GLU A 1 113 ? -2.252 -13.833 -8.770 1.00 96.06 113 GLU A C 1
ATOM 887 O O . GLU A 1 113 ? -3.374 -13.485 -8.409 1.00 96.06 113 GLU A O 1
ATOM 892 N N . GLU A 1 114 ? -1.183 -13.676 -7.985 1.00 96.31 114 GLU A N 1
ATOM 893 C CA . GLU A 1 114 ? -1.282 -13.144 -6.619 1.00 96.31 114 GLU A CA 1
ATOM 894 C C . GLU A 1 114 ? -1.807 -11.701 -6.609 1.00 96.31 114 GLU A C 1
ATOM 896 O O . GLU A 1 114 ? -2.676 -11.358 -5.809 1.00 96.31 114 GLU A O 1
ATOM 901 N N . LEU A 1 115 ? -1.343 -10.876 -7.550 1.00 96.38 115 LEU A N 1
ATOM 902 C CA . LEU A 1 115 ? -1.777 -9.484 -7.659 1.00 96.38 115 LEU A CA 1
ATOM 903 C C . LEU A 1 115 ? -3.248 -9.416 -8.078 1.00 96.38 115 LEU A C 1
ATOM 905 O O . LEU A 1 115 ? -4.039 -8.688 -7.481 1.00 96.38 115 LEU A O 1
ATOM 909 N N . LEU A 1 116 ? -3.629 -10.208 -9.083 1.00 96.38 116 LEU A N 1
ATOM 910 C CA . LEU A 1 116 ? -5.010 -10.281 -9.555 1.00 96.38 116 LEU A CA 1
ATOM 911 C C . LEU A 1 116 ? -5.957 -10.768 -8.454 1.00 96.38 116 LEU A C 1
ATOM 913 O O . LEU A 1 116 ? -7.049 -10.217 -8.310 1.00 96.38 116 LEU A O 1
ATOM 917 N N . CYS A 1 117 ? -5.530 -11.745 -7.649 1.00 95.56 117 CYS A N 1
ATOM 918 C CA . CYS A 1 117 ? -6.274 -12.198 -6.477 1.00 95.56 117 CYS A CA 1
ATOM 919 C C . CYS A 1 117 ? -6.490 -11.060 -5.472 1.00 95.56 117 CYS A C 1
ATOM 921 O O . CYS A 1 117 ? -7.613 -10.879 -5.008 1.00 95.56 117 CYS A O 1
ATOM 923 N N . MET A 1 118 ? -5.454 -10.269 -5.166 1.00 95.00 118 MET A N 1
ATOM 924 C CA . MET A 1 118 ? -5.583 -9.129 -4.250 1.00 95.00 118 MET A CA 1
ATOM 925 C C . MET A 1 118 ? -6.566 -8.070 -4.767 1.00 95.00 118 MET A C 1
ATOM 927 O O . MET A 1 118 ? -7.356 -7.544 -3.990 1.00 95.00 118 MET A O 1
ATOM 931 N N . ILE A 1 119 ? -6.543 -7.774 -6.068 1.00 92.25 119 ILE A N 1
ATOM 932 C CA . ILE A 1 119 ? -7.408 -6.756 -6.686 1.00 92.25 119 ILE A CA 1
ATOM 933 C C . ILE A 1 119 ? -8.876 -7.209 -6.756 1.00 92.25 119 ILE A C 1
ATOM 935 O O . ILE A 1 119 ? -9.779 -6.383 -6.648 1.00 92.25 119 ILE A O 1
ATOM 939 N N . CYS A 1 120 ? -9.123 -8.506 -6.957 1.00 87.62 120 CYS A N 1
ATOM 940 C CA . CYS A 1 120 ? -10.463 -9.051 -7.202 1.00 87.62 120 CYS A CA 1
ATOM 941 C C . CYS A 1 120 ? -11.163 -9.628 -5.954 1.00 87.62 120 CYS A C 1
ATOM 943 O O . CYS A 1 120 ? -12.218 -10.249 -6.108 1.00 87.62 120 CYS A O 1
ATOM 945 N N . THR A 1 121 ? -10.577 -9.481 -4.759 1.00 77.31 121 THR A N 1
ATOM 946 C CA . THR A 1 121 ? -11.154 -9.942 -3.477 1.00 77.31 121 THR A CA 1
ATOM 947 C C . THR A 1 121 ? -12.213 -8.975 -2.959 1.00 77.31 121 THR A C 1
ATOM 949 O O . THR A 1 121 ? -13.278 -9.463 -2.518 1.00 77.31 121 THR A O 1
#

Radius of gyration: 14.11 Å; chains: 1; bounding box: 42×28×35 Å

Sequence (121 aa):
WMARKVAFYFESPAEFMMSYPEVEEAQEKSIERLNSLLNEGKIGVKVFLHLMDPVIEAMNKHNDSLETLLAGFSLLLGITGRAVAQNLNVEILADQENLSCLLSSMRAHPDHEELLCMICT